Protein AF-A0A1T4PWC2-F1 (afdb_monomer_lite)

Secondary structure (DSSP, 8-state):
--------HHHHHHHHHHHHHHHHTSHHHHHHHHHT-GGGSPPHHHHHHT--B-PPPPHHHHHHHHHHHTSPPPHHHHHHHHH-S-EEEETTEEEPPTTT---HHHHSTTS--PPPPPS------PPP--------

Sequence (136 aa):
MAALSPLTVPRWRAFLRDYSSRYWTSTALRNLERTGVAHLVPSEAQRASGWLGGAPASEEEIAAVEERSGGRLSPSYRDFLWATNGFTGIGRVALLPVEQVGWFPDALPGVGAGAPPPGPRAAPALPADRTDDGGG

pLDDT: mean 79.19, std 20.06, range [32.72, 97.44]

Radius of gyration: 20.28 Å; chains: 1; bounding box: 34×48×72 Å

Organism: NCBI:txid1122192

InterPro domains:
  IPR018958 Knr4/Smi1-like domain [PF09346] (56-99)
  IPR037883 Knr4/Smi1-like domain superfamily [G3DSA:3.40.1580.10] (40-112)
  IPR037883 Knr4/Smi1-like domain superfamily [SSF160631] (50-91)

Foldseek 3Di:
DPDPDQCALVNLLVVQLVVLQDLVVDPLQVVCVVVDPPVQRADPVCVVVSGQFAAADDPVLQVVLCVQLQEHDDPSVNRNSRNGQKGHRPRPDTGHGSVLDHDPCVNDPPPDDDDRDNYDDPDPPDPPPPPPPDDD

Structure (mmCIF, N/CA/C/O backbone):
data_AF-A0A1T4PWC2-F1
#
_entry.id   AF-A0A1T4PWC2-F1
#
loop_
_atom_site.group_PDB
_atom_site.id
_atom_site.type_symbol
_atom_site.label_atom_id
_atom_site.label_alt_id
_atom_site.label_comp_id
_atom_site.label_asym_id
_atom_site.label_entity_id
_atom_site.label_seq_id
_atom_site.pdbx_PDB_ins_code
_atom_site.Cartn_x
_atom_site.Cartn_y
_atom_site.Cartn_z
_atom_site.occupancy
_atom_site.B_iso_or_equiv
_atom_site.auth_seq_id
_atom_site.auth_comp_id
_atom_site.auth_asym_id
_atom_site.auth_atom_id
_atom_site.pdbx_PDB_model_num
ATOM 1 N N . MET A 1 1 ? 14.671 14.972 18.558 1.00 37.59 1 MET A N 1
ATOM 2 C CA . MET A 1 1 ? 14.074 13.906 17.723 1.00 37.59 1 MET A CA 1
ATOM 3 C C . MET A 1 1 ? 12.778 14.438 17.141 1.00 37.59 1 MET A C 1
ATOM 5 O O . MET A 1 1 ? 11.878 14.716 17.919 1.00 37.59 1 MET A O 1
ATOM 9 N N . ALA A 1 2 ? 12.699 14.678 15.828 1.00 40.00 2 ALA A N 1
ATOM 10 C CA . ALA A 1 2 ? 11.458 15.155 15.217 1.00 40.00 2 ALA A CA 1
ATOM 11 C C . ALA A 1 2 ? 10.357 14.111 15.444 1.00 40.00 2 ALA A C 1
ATOM 13 O O . ALA A 1 2 ? 10.534 12.951 15.071 1.00 40.00 2 ALA A O 1
ATOM 14 N N . ALA A 1 3 ? 9.258 14.510 16.088 1.00 47.38 3 ALA A N 1
ATOM 15 C CA . ALA A 1 3 ? 8.069 13.678 16.167 1.00 47.38 3 ALA A CA 1
ATOM 16 C C . ALA A 1 3 ? 7.668 13.328 14.730 1.00 47.38 3 ALA A C 1
ATOM 18 O O . ALA A 1 3 ? 7.465 14.228 13.911 1.00 47.38 3 ALA A O 1
ATOM 19 N N . LEU A 1 4 ? 7.628 12.032 14.408 1.00 56.75 4 LEU A N 1
ATOM 20 C CA . LEU A 1 4 ? 7.116 11.563 13.127 1.00 56.75 4 LEU A CA 1
ATOM 21 C C . LEU A 1 4 ? 5.708 12.141 12.989 1.00 56.75 4 LEU A C 1
ATOM 23 O O . LEU A 1 4 ? 4.806 11.775 13.739 1.00 56.75 4 LEU A O 1
ATOM 27 N N . SER A 1 5 ? 5.546 13.117 12.094 1.00 59.22 5 SER A N 1
ATOM 28 C CA . SER A 1 5 ? 4.228 13.677 11.820 1.00 59.22 5 SER A CA 1
ATOM 29 C C . SER A 1 5 ? 3.314 12.532 11.381 1.00 59.22 5 SER A C 1
ATOM 31 O O . SER A 1 5 ? 3.773 11.687 10.604 1.00 59.22 5 SER A O 1
ATOM 33 N N . PRO A 1 6 ? 2.055 12.478 11.851 1.00 64.56 6 PRO A N 1
ATOM 34 C CA . PRO A 1 6 ? 1.133 11.438 11.422 1.00 64.56 6 PRO A CA 1
ATOM 35 C C . PRO A 1 6 ? 1.049 11.438 9.893 1.00 64.56 6 PRO A C 1
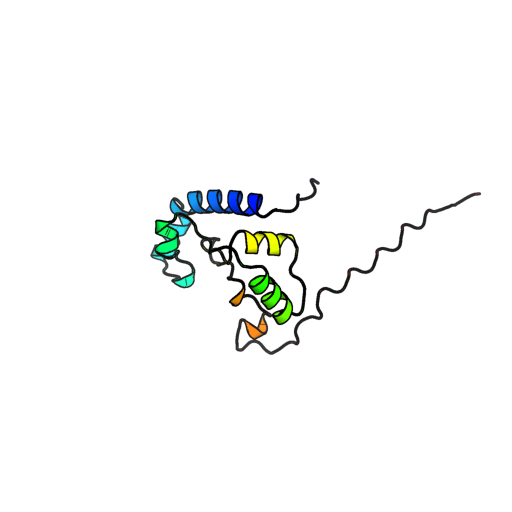ATOM 37 O O . PRO A 1 6 ? 0.899 12.486 9.251 1.00 64.56 6 PRO A O 1
ATOM 40 N N . LEU A 1 7 ? 1.238 10.259 9.304 1.00 77.88 7 LEU A N 1
ATOM 41 C CA . LEU A 1 7 ? 1.173 10.075 7.863 1.00 77.88 7 LEU A CA 1
ATOM 42 C C . LEU A 1 7 ? -0.294 10.074 7.448 1.00 77.88 7 LEU A C 1
ATOM 44 O O . LEU A 1 7 ? -0.972 9.068 7.575 1.00 77.88 7 LEU A O 1
ATOM 48 N N . THR A 1 8 ? -0.762 11.219 6.958 1.00 91.62 8 THR A N 1
ATOM 49 C CA . THR A 1 8 ? -2.125 11.393 6.448 1.00 91.62 8 THR A CA 1
ATOM 50 C C . THR A 1 8 ? -2.324 10.695 5.100 1.00 91.62 8 THR A C 1
ATOM 52 O O . THR A 1 8 ? -1.361 10.474 4.357 1.00 91.62 8 THR A O 1
ATOM 55 N N . VAL A 1 9 ? -3.580 10.440 4.712 1.00 95.62 9 VAL A N 1
ATOM 56 C CA . VAL A 1 9 ? -3.930 9.842 3.404 1.00 95.62 9 VAL A CA 1
ATOM 57 C C . VAL A 1 9 ? -3.220 10.520 2.212 1.00 95.62 9 VAL A C 1
ATOM 59 O O . VAL A 1 9 ? -2.609 9.812 1.406 1.00 95.62 9 VAL A O 1
ATOM 62 N N . PRO A 1 10 ? -3.195 11.866 2.069 1.00 94.94 10 PRO A N 1
ATOM 63 C CA . PRO A 1 10 ? -2.494 12.504 0.951 1.00 94.94 10 PRO A CA 1
ATOM 64 C C . PRO A 1 10 ? -0.979 12.268 0.967 1.00 94.94 10 PRO A C 1
ATOM 66 O O . PRO A 1 10 ? -0.372 12.120 -0.094 1.00 94.94 10 PRO A O 1
ATOM 69 N N . ARG A 1 11 ? -0.364 12.202 2.157 1.00 93.25 11 ARG A N 1
ATOM 70 C CA . ARG A 1 11 ? 1.070 11.915 2.300 1.00 93.25 11 ARG A CA 1
ATOM 71 C C . ARG A 1 11 ? 1.390 10.486 1.884 1.00 93.25 11 ARG A C 1
ATOM 73 O O . ARG A 1 11 ? 2.337 10.292 1.123 1.00 93.25 11 ARG A O 1
ATOM 80 N N . TRP A 1 12 ? 0.577 9.517 2.304 1.00 95.06 12 TRP A N 1
ATOM 81 C CA . TRP A 1 12 ? 0.698 8.136 1.841 1.00 95.06 12 TRP A CA 1
ATOM 82 C C . TRP A 1 12 ? 0.558 8.033 0.325 1.00 95.06 12 TRP A C 1
ATOM 84 O O . TRP A 1 12 ? 1.436 7.475 -0.331 1.00 95.06 12 TRP A O 1
ATOM 94 N N . ARG A 1 13 ? -0.485 8.634 -0.261 1.00 95.56 13 ARG A N 1
ATOM 95 C CA . ARG A 1 13 ? -0.691 8.608 -1.720 1.00 95.56 13 ARG A CA 1
ATOM 96 C C . ARG A 1 13 ? 0.483 9.213 -2.489 1.00 95.56 13 ARG A C 1
ATOM 98 O O . ARG A 1 13 ? 0.893 8.644 -3.498 1.00 95.56 13 ARG A O 1
ATOM 105 N N . ALA A 1 14 ? 1.033 10.335 -2.024 1.00 94.94 14 ALA A N 1
ATOM 106 C CA . ALA A 1 14 ? 2.191 10.965 -2.656 1.00 94.94 14 ALA A CA 1
ATOM 107 C C . ALA A 1 14 ? 3.437 10.069 -2.580 1.00 94.94 14 ALA A C 1
ATOM 109 O O . ALA A 1 14 ? 4.064 9.800 -3.605 1.00 94.94 14 ALA A O 1
ATOM 110 N N . PHE A 1 15 ? 3.749 9.556 -1.387 1.00 94.19 15 PHE A N 1
ATOM 111 C CA . PHE A 1 15 ? 4.888 8.666 -1.166 1.00 94.19 15 PHE A CA 1
ATOM 112 C C . PHE A 1 15 ? 4.807 7.401 -2.027 1.00 94.19 15 PHE A C 1
ATOM 114 O O . PHE A 1 15 ? 5.756 7.061 -2.729 1.00 94.19 15 PHE A O 1
ATOM 121 N N . LEU A 1 16 ? 3.663 6.717 -2.016 1.00 95.56 16 LEU A N 1
ATOM 122 C CA . LEU A 1 16 ? 3.477 5.461 -2.739 1.00 95.56 16 LEU A CA 1
ATOM 123 C C . LEU A 1 16 ? 3.500 5.653 -4.260 1.00 95.56 16 LEU A C 1
ATOM 125 O O . LEU A 1 16 ? 3.888 4.742 -4.993 1.00 95.56 16 LEU A O 1
ATOM 129 N N . ARG A 1 17 ? 3.103 6.832 -4.754 1.00 96.12 17 ARG A N 1
ATOM 130 C CA . ARG A 1 17 ? 3.135 7.145 -6.188 1.00 96.12 17 ARG A CA 1
ATOM 131 C C . ARG A 1 17 ? 4.567 7.363 -6.659 1.00 96.12 17 ARG A C 1
ATOM 133 O O . ARG A 1 17 ? 4.963 6.801 -7.678 1.00 96.12 17 ARG A O 1
ATOM 140 N N . ASP A 1 18 ? 5.348 8.110 -5.884 1.00 96.00 18 ASP A N 1
ATOM 141 C CA . ASP A 1 18 ? 6.786 8.255 -6.109 1.00 96.00 18 ASP A CA 1
ATOM 142 C C . ASP A 1 18 ? 7.509 6.899 -6.025 1.00 96.00 18 ASP A C 1
ATOM 144 O O . ASP A 1 18 ? 8.298 6.548 -6.904 1.00 96.00 18 ASP A O 1
ATOM 148 N N . TYR A 1 19 ? 7.179 6.089 -5.016 1.00 95.19 19 TYR A N 1
ATOM 149 C CA . TYR A 1 19 ? 7.717 4.739 -4.875 1.00 95.19 19 TYR A CA 1
ATOM 150 C C . TYR A 1 19 ? 7.392 3.860 -6.091 1.00 95.19 19 TYR A C 1
ATOM 152 O O . TYR A 1 19 ? 8.292 3.233 -6.647 1.00 95.19 19 TYR A O 1
ATOM 160 N N . SER A 1 20 ? 6.128 3.848 -6.537 1.00 96.12 20 SER A N 1
ATOM 161 C CA . SER A 1 20 ? 5.688 3.066 -7.702 1.00 96.12 20 SER A CA 1
ATOM 162 C C . SER A 1 20 ? 6.477 3.445 -8.956 1.00 96.12 20 SER A C 1
ATOM 164 O O . SER A 1 20 ? 7.010 2.568 -9.631 1.00 96.12 20 SER A O 1
ATOM 166 N N . SER A 1 21 ? 6.644 4.746 -9.216 1.00 95.56 21 SER A N 1
ATOM 167 C CA . SER A 1 21 ? 7.437 5.256 -10.345 1.00 95.56 21 SER A CA 1
ATOM 168 C C . SER A 1 21 ? 8.880 4.733 -10.331 1.00 95.56 21 SER A C 1
ATOM 170 O O . SER A 1 21 ? 9.381 4.212 -11.333 1.00 95.56 21 SER A O 1
ATOM 172 N N . ARG A 1 22 ? 9.543 4.790 -9.168 1.00 95.00 22 ARG A N 1
ATOM 173 C CA . ARG A 1 22 ? 10.918 4.291 -9.003 1.00 95.00 22 ARG A CA 1
ATOM 174 C C . ARG A 1 22 ? 11.011 2.773 -9.138 1.00 95.00 22 ARG A C 1
ATOM 176 O O . ARG A 1 22 ? 11.994 2.261 -9.670 1.00 95.00 22 ARG A O 1
ATOM 183 N N . TYR A 1 23 ? 9.999 2.043 -8.683 1.00 94.38 23 TYR A N 1
ATOM 184 C CA . TYR A 1 23 ? 9.999 0.587 -8.734 1.00 94.38 23 TYR A CA 1
ATOM 185 C C . TYR A 1 23 ? 9.954 0.043 -10.169 1.00 94.38 23 TYR A C 1
ATOM 187 O O . TYR A 1 23 ? 10.692 -0.896 -10.474 1.00 94.38 23 TYR A O 1
ATOM 195 N N . TRP A 1 24 ? 9.179 0.653 -11.073 1.00 93.81 24 TRP A N 1
ATOM 196 C CA . TRP A 1 24 ? 9.073 0.197 -12.470 1.00 93.81 24 TRP A CA 1
ATOM 197 C C . TRP A 1 24 ? 10.393 0.246 -13.244 1.00 93.81 24 TRP A C 1
ATOM 199 O O . TRP A 1 24 ? 10.605 -0.540 -14.165 1.00 93.81 24 TRP A O 1
ATOM 209 N N . THR A 1 25 ? 11.306 1.136 -12.853 1.00 92.69 25 THR A N 1
ATOM 210 C CA . THR A 1 25 ? 12.644 1.241 -13.456 1.00 92.69 25 THR A CA 1
ATOM 211 C C . THR A 1 25 ? 13.716 0.476 -12.675 1.00 92.69 25 THR A C 1
ATOM 213 O O . THR A 1 25 ? 14.870 0.407 -13.102 1.00 92.69 25 THR A O 1
ATOM 216 N N . SER A 1 26 ? 13.348 -0.141 -11.550 1.00 91.44 26 SER A N 1
ATOM 217 C CA . SER A 1 26 ? 14.291 -0.767 -10.631 1.00 91.44 26 SER A CA 1
ATOM 218 C C . SER A 1 26 ? 14.845 -2.101 -11.141 1.00 91.44 26 SER A C 1
ATOM 220 O O . SER A 1 26 ? 14.193 -2.874 -11.845 1.00 91.44 26 SER A O 1
ATOM 222 N N . THR A 1 27 ? 16.059 -2.430 -10.700 1.00 91.31 27 THR A N 1
ATOM 223 C CA . THR A 1 27 ? 16.639 -3.772 -10.868 1.00 91.31 27 THR A CA 1
ATOM 224 C C . THR A 1 27 ? 15.915 -4.827 -10.030 1.00 91.31 27 THR A C 1
ATOM 226 O O . THR A 1 27 ? 15.979 -6.010 -10.359 1.00 91.31 27 THR A O 1
ATOM 229 N N . ALA A 1 28 ? 15.211 -4.422 -8.968 1.00 86.88 28 ALA A N 1
ATOM 230 C CA . ALA A 1 28 ? 14.444 -5.321 -8.114 1.00 86.88 28 ALA A CA 1
ATOM 231 C C . ALA A 1 28 ? 13.305 -5.997 -8.889 1.00 86.88 28 ALA A C 1
ATOM 233 O O . ALA A 1 28 ? 13.204 -7.221 -8.844 1.00 86.88 28 ALA A O 1
ATOM 234 N N . LEU A 1 29 ? 12.524 -5.229 -9.659 1.00 90.62 29 LEU A N 1
ATOM 235 C CA . LEU A 1 29 ? 11.471 -5.777 -10.519 1.00 90.62 29 LEU A CA 1
ATOM 236 C C . LEU A 1 29 ? 12.048 -6.744 -11.564 1.00 90.62 29 LEU A C 1
ATOM 238 O O . LEU A 1 29 ? 11.604 -7.883 -11.655 1.00 90.62 29 LEU A O 1
ATOM 242 N N . ARG A 1 30 ? 13.111 -6.337 -12.271 1.00 89.25 30 ARG A N 1
ATOM 243 C CA . ARG A 1 30 ? 13.773 -7.183 -13.285 1.00 89.25 30 ARG A CA 1
ATOM 244 C C . ARG A 1 30 ? 14.261 -8.514 -12.709 1.00 89.25 30 ARG A C 1
ATOM 246 O O . ARG A 1 30 ? 14.170 -9.558 -13.347 1.00 89.25 30 ARG A O 1
ATOM 253 N N . ASN A 1 31 ? 14.808 -8.480 -11.494 1.00 88.56 31 ASN A N 1
ATOM 254 C CA . ASN A 1 31 ? 15.241 -9.687 -10.802 1.00 88.56 31 ASN A CA 1
ATOM 255 C C . ASN A 1 31 ? 14.059 -10.563 -10.391 1.00 88.56 31 ASN A C 1
ATOM 257 O O . ASN A 1 31 ? 14.152 -11.778 -10.531 1.00 88.56 31 ASN A O 1
ATOM 261 N N . LEU A 1 32 ? 12.972 -9.961 -9.909 1.00 87.38 32 LEU A N 1
ATOM 262 C CA . LEU A 1 32 ? 11.776 -10.676 -9.481 1.00 87.38 32 LEU A CA 1
ATOM 263 C C . LEU A 1 32 ? 11.086 -11.399 -10.644 1.00 87.38 32 LEU A C 1
ATOM 265 O O . LEU A 1 32 ? 10.724 -12.566 -10.510 1.00 87.38 32 LEU A O 1
ATOM 269 N N . GLU A 1 33 ? 10.967 -10.737 -11.794 1.00 86.62 33 GLU A N 1
ATOM 270 C CA . GLU A 1 33 ? 10.418 -11.325 -13.023 1.00 86.62 33 GLU A CA 1
ATOM 271 C C . GLU A 1 33 ? 11.242 -12.527 -13.495 1.00 86.62 33 GLU A C 1
ATOM 273 O O . GLU A 1 33 ? 10.692 -13.508 -13.987 1.00 86.62 33 GLU A O 1
ATOM 278 N N . ARG A 1 34 ? 12.562 -12.492 -13.277 1.00 86.06 34 ARG A N 1
ATOM 279 C CA . ARG A 1 34 ? 13.465 -13.601 -13.599 1.00 86.06 34 ARG A CA 1
ATOM 280 C C . ARG A 1 34 ? 13.391 -14.753 -12.592 1.00 86.06 34 ARG A C 1
ATOM 282 O O . ARG A 1 34 ? 13.582 -15.899 -12.988 1.00 86.06 34 ARG A O 1
ATOM 289 N N . THR A 1 35 ? 13.199 -14.476 -11.299 1.00 82.31 35 THR A N 1
ATOM 290 C CA . THR A 1 35 ? 13.187 -15.510 -10.245 1.00 82.31 35 THR A CA 1
ATOM 291 C C . THR A 1 35 ? 11.812 -16.133 -10.002 1.00 82.31 35 THR A C 1
ATOM 293 O O . THR A 1 35 ? 11.753 -17.214 -9.425 1.00 82.31 35 THR A O 1
ATOM 296 N N . GLY A 1 36 ? 10.724 -15.502 -10.455 1.00 67.19 36 GLY A N 1
ATOM 297 C CA . GLY A 1 36 ? 9.428 -16.164 -10.639 1.00 67.19 36 GLY A CA 1
ATOM 298 C C . GLY A 1 36 ? 8.556 -16.337 -9.390 1.00 67.19 36 GLY A C 1
ATOM 299 O O . GLY A 1 36 ? 7.803 -17.305 -9.308 1.00 67.19 36 GLY A O 1
ATOM 300 N N . VAL A 1 37 ? 8.597 -15.421 -8.415 1.00 77.94 37 VAL A N 1
ATOM 301 C CA . VAL A 1 37 ? 7.657 -15.472 -7.274 1.00 77.94 37 VAL A CA 1
ATOM 302 C C . VAL A 1 37 ? 6.336 -14.795 -7.657 1.00 77.94 37 VAL A C 1
ATOM 304 O O . VAL A 1 37 ? 6.159 -13.600 -7.434 1.00 77.94 37 VAL A O 1
ATOM 307 N N . ALA A 1 38 ? 5.419 -15.566 -8.252 1.00 75.50 38 ALA A N 1
ATOM 308 C CA . ALA A 1 38 ? 4.221 -15.063 -8.938 1.00 75.50 38 ALA A CA 1
ATOM 309 C C . ALA A 1 38 ? 3.392 -14.033 -8.145 1.00 75.50 38 ALA A C 1
ATOM 311 O O . ALA A 1 38 ? 3.007 -13.015 -8.705 1.00 75.50 38 ALA A O 1
ATOM 312 N N . HIS A 1 39 ? 3.165 -14.245 -6.844 1.00 77.19 39 HIS A N 1
ATOM 313 C CA . HIS A 1 39 ? 2.343 -13.345 -6.016 1.00 77.19 39 HIS A CA 1
ATOM 314 C C . HIS A 1 39 ? 3.015 -12.001 -5.677 1.00 77.19 39 HIS A C 1
ATOM 316 O O . HIS A 1 39 ? 2.364 -11.103 -5.152 1.00 77.19 39 HIS A O 1
ATOM 322 N N . LEU A 1 40 ? 4.316 -11.860 -5.943 1.00 85.31 40 LEU A N 1
ATOM 323 C CA . LEU A 1 40 ? 5.054 -10.611 -5.746 1.00 85.31 40 LEU A CA 1
ATOM 324 C C . LEU A 1 40 ? 5.199 -9.814 -7.047 1.00 85.31 40 LEU A C 1
ATOM 326 O O . LEU A 1 40 ? 5.523 -8.626 -6.994 1.00 85.31 40 LEU A O 1
ATOM 330 N N . VAL A 1 41 ? 5.005 -10.462 -8.201 1.00 88.38 41 VAL A N 1
ATOM 331 C CA . VAL A 1 41 ? 5.093 -9.814 -9.511 1.00 88.38 41 VAL A CA 1
ATOM 332 C C . VAL A 1 41 ? 3.863 -8.921 -9.688 1.00 88.38 41 VAL A C 1
ATOM 334 O O . VAL A 1 41 ? 2.742 -9.417 -9.564 1.00 88.38 41 VAL A O 1
ATOM 337 N N . PRO A 1 42 ? 4.033 -7.619 -9.988 1.00 91.44 42 PRO A N 1
ATOM 338 C CA . PRO A 1 42 ? 2.897 -6.749 -10.247 1.00 91.44 42 PRO A CA 1
ATOM 339 C C . PRO A 1 42 ? 2.041 -7.254 -11.411 1.00 91.44 42 PRO A C 1
ATOM 341 O O . PRO A 1 42 ? 2.557 -7.651 -12.459 1.00 91.44 42 PRO A O 1
ATOM 344 N N . SER A 1 43 ? 0.728 -7.183 -11.228 1.00 91.31 43 SER A N 1
ATOM 345 C CA . SER A 1 43 ? -0.274 -7.501 -12.241 1.00 91.31 43 SER A CA 1
ATOM 346 C C . SER A 1 43 ? -0.206 -6.563 -13.449 1.00 91.31 43 SER A C 1
ATOM 348 O O . SER A 1 43 ? 0.331 -5.453 -13.386 1.00 91.31 43 SER A O 1
ATOM 350 N N . GLU A 1 44 ? -0.836 -6.974 -14.549 1.00 92.00 44 GLU A N 1
ATOM 351 C CA . GLU A 1 44 ? -0.920 -6.140 -15.751 1.00 92.00 44 GLU A CA 1
ATOM 352 C C . GLU A 1 44 ? -1.697 -4.837 -15.505 1.00 92.00 44 GLU A C 1
ATOM 354 O O . GLU A 1 44 ? -1.320 -3.786 -16.012 1.00 92.00 44 GLU A O 1
ATOM 359 N N . ALA A 1 45 ? -2.723 -4.857 -14.648 1.00 92.50 45 ALA A N 1
ATOM 360 C CA . ALA A 1 45 ? -3.460 -3.649 -14.272 1.00 92.50 45 ALA A CA 1
ATOM 361 C C . ALA A 1 45 ? -2.574 -2.631 -13.524 1.00 92.50 45 ALA A C 1
ATOM 363 O O . ALA A 1 45 ? -2.648 -1.422 -13.767 1.00 92.50 45 ALA A O 1
ATOM 364 N N . GLN A 1 46 ? -1.694 -3.111 -12.640 1.00 94.56 46 GLN A N 1
ATOM 365 C CA . GLN A 1 46 ? -0.719 -2.261 -11.950 1.00 94.56 46 GLN A CA 1
ATOM 366 C C . GLN A 1 46 ? 0.316 -1.705 -12.934 1.00 94.56 46 GLN A C 1
ATOM 368 O O . GLN A 1 46 ? 0.650 -0.521 -12.878 1.00 94.56 46 GLN A O 1
ATOM 373 N N . ARG A 1 47 ? 0.772 -2.525 -13.888 1.00 93.31 47 ARG A N 1
ATOM 374 C CA . ARG A 1 47 ? 1.689 -2.097 -14.952 1.00 93.31 47 ARG A CA 1
ATOM 375 C C . ARG A 1 47 ? 1.069 -1.023 -15.848 1.00 93.31 47 ARG A C 1
ATOM 377 O O . ARG A 1 47 ? 1.698 0.007 -16.072 1.00 93.31 47 ARG A O 1
ATOM 384 N N . ALA A 1 48 ? -0.169 -1.220 -16.294 1.00 94.62 48 ALA A N 1
ATOM 385 C CA . ALA A 1 48 ? -0.882 -0.274 -17.149 1.00 94.62 48 ALA A CA 1
ATOM 386 C C . ALA A 1 48 ? -1.164 1.067 -16.449 1.00 94.62 48 ALA A C 1
ATOM 388 O O . ALA A 1 48 ? -1.084 2.123 -17.073 1.00 94.62 48 ALA A O 1
ATOM 389 N N . SER A 1 49 ? -1.475 1.041 -15.150 1.00 94.81 49 SER A N 1
ATOM 390 C CA . SER A 1 49 ? -1.739 2.256 -14.363 1.00 94.81 49 SER A CA 1
ATOM 391 C C . SER A 1 49 ? -0.476 2.946 -13.837 1.00 94.81 49 SER A C 1
ATOM 393 O O . SER A 1 49 ? -0.542 4.092 -13.388 1.00 94.81 49 SER A O 1
ATOM 395 N N . GLY A 1 50 ? 0.667 2.254 -13.835 1.00 95.06 50 GLY A N 1
ATOM 396 C CA . GLY A 1 50 ? 1.888 2.705 -13.169 1.00 95.06 50 GLY A CA 1
ATOM 397 C C . GLY A 1 50 ? 1.781 2.736 -11.637 1.00 95.06 50 GLY A C 1
ATOM 398 O O . GLY A 1 50 ? 2.687 3.245 -10.972 1.00 95.06 50 GLY A O 1
ATOM 399 N N . TRP A 1 51 ? 0.709 2.193 -11.057 1.00 96.44 51 TRP A N 1
ATOM 400 C CA . TRP A 1 51 ? 0.424 2.188 -9.624 1.00 96.44 51 TRP A CA 1
ATOM 401 C C . TRP A 1 51 ? 0.551 0.772 -9.058 1.00 96.44 51 TRP A C 1
ATOM 403 O O . TRP A 1 51 ? -0.068 -0.154 -9.567 1.00 96.44 51 TRP A O 1
ATOM 413 N N . LEU A 1 52 ? 1.342 0.594 -7.995 1.00 96.19 52 LEU A N 1
ATOM 414 C CA . LEU A 1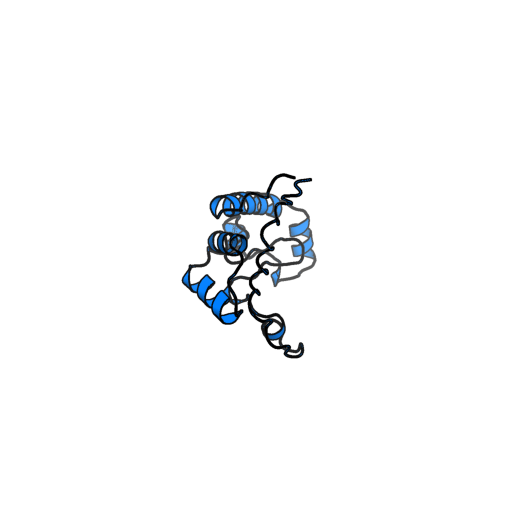 52 ? 1.551 -0.718 -7.358 1.00 96.19 52 LEU A CA 1
ATOM 415 C C . LEU A 1 52 ? 0.526 -1.060 -6.271 1.00 96.19 52 LEU A C 1
ATOM 417 O O . LEU A 1 52 ? 0.543 -2.169 -5.738 1.00 96.19 52 LEU A O 1
ATOM 421 N N . GLY A 1 53 ? -0.330 -0.117 -5.896 1.00 95.75 53 GLY A N 1
ATOM 422 C CA . GLY A 1 53 ? -1.340 -0.327 -4.867 1.00 95.75 53 GLY A CA 1
ATOM 423 C C . GLY A 1 53 ? -2.668 -0.837 -5.417 1.00 95.75 53 GLY A C 1
ATOM 424 O O . GLY A 1 53 ? -2.906 -0.830 -6.625 1.00 95.75 53 GLY A O 1
ATOM 425 N N . GLY A 1 54 ? -3.557 -1.229 -4.510 1.00 95.12 54 GLY A N 1
ATOM 426 C CA . GLY A 1 54 ? -4.970 -1.434 -4.814 1.00 95.12 54 GLY A CA 1
ATOM 427 C C . GLY A 1 54 ? -5.766 -0.126 -4.847 1.00 95.12 54 GLY A C 1
ATOM 428 O O . GLY A 1 54 ? -5.227 0.977 -4.682 1.00 95.12 54 GLY A O 1
ATOM 429 N N . ALA A 1 55 ? -7.078 -0.257 -5.045 1.00 95.38 55 ALA A N 1
ATOM 430 C CA . ALA A 1 55 ? -8.020 0.817 -4.742 1.00 95.38 55 ALA A CA 1
ATOM 431 C C . ALA A 1 55 ? -8.008 1.107 -3.227 1.00 95.38 55 ALA A C 1
ATOM 433 O O . ALA A 1 55 ? -7.692 0.206 -2.460 1.00 95.38 55 ALA A O 1
ATOM 434 N N . PRO A 1 56 ? -8.305 2.333 -2.771 1.00 97.31 56 PRO A N 1
ATOM 435 C CA . PRO A 1 56 ? -8.539 2.613 -1.354 1.00 97.31 56 PRO A CA 1
ATOM 436 C C . PRO A 1 56 ? -9.551 1.658 -0.721 1.00 97.31 56 PRO A C 1
ATOM 438 O O . PRO A 1 56 ? -10.558 1.352 -1.357 1.00 97.31 56 PRO A O 1
ATOM 441 N N . ALA A 1 57 ? -9.311 1.252 0.525 1.00 97.44 57 ALA A N 1
ATOM 442 C CA . ALA A 1 57 ? -10.314 0.546 1.313 1.00 97.44 57 ALA A CA 1
ATOM 443 C C . ALA A 1 57 ? -11.426 1.511 1.753 1.00 97.44 57 ALA A C 1
ATOM 445 O O . ALA A 1 57 ? -11.164 2.692 2.016 1.00 97.44 57 ALA A O 1
ATOM 446 N N . SER A 1 58 ? -12.655 1.016 1.855 1.00 97.06 58 SER A N 1
ATOM 447 C CA . SER A 1 58 ? -13.775 1.761 2.428 1.00 97.06 58 SER A CA 1
ATOM 448 C C . SER A 1 58 ? -13.729 1.756 3.961 1.00 97.06 58 SER A C 1
ATOM 450 O O . SER A 1 58 ? -13.003 0.978 4.586 1.00 97.06 58 SER A O 1
ATOM 452 N N . GLU A 1 59 ? -14.509 2.635 4.595 1.00 96.31 59 GLU A N 1
ATOM 453 C CA . GLU A 1 59 ? -14.634 2.635 6.058 1.00 96.31 59 GLU A CA 1
ATOM 454 C C . GLU A 1 59 ? -15.240 1.321 6.567 1.00 96.31 59 GLU A C 1
ATOM 456 O O . GLU A 1 59 ? -14.819 0.801 7.598 1.00 96.31 59 GLU A O 1
ATOM 461 N N . GLU A 1 60 ? -16.181 0.748 5.819 1.00 96.62 60 GLU A N 1
ATOM 462 C CA . GLU A 1 60 ? -16.834 -0.519 6.141 1.00 96.62 60 GLU A CA 1
ATOM 463 C C . GLU A 1 60 ? -15.846 -1.691 6.081 1.00 96.62 60 GLU A C 1
ATOM 465 O O . GLU A 1 60 ? -15.836 -2.538 6.974 1.00 96.62 60 GLU A O 1
ATOM 470 N N . GLU A 1 61 ? -14.975 -1.725 5.070 1.00 96.44 61 GLU A N 1
ATOM 471 C CA . GLU A 1 61 ? -13.938 -2.755 4.941 1.00 96.44 61 GLU A CA 1
ATOM 472 C C . GLU A 1 61 ? -12.912 -2.675 6.084 1.00 96.44 61 GLU A C 1
ATOM 474 O O . GLU A 1 61 ? -12.508 -3.703 6.642 1.00 96.44 61 GLU A O 1
ATOM 479 N N . ILE A 1 62 ? -12.531 -1.455 6.480 1.00 95.81 62 ILE A N 1
ATOM 480 C CA . ILE A 1 62 ? -11.636 -1.206 7.618 1.00 95.81 62 ILE A CA 1
ATOM 481 C C . ILE A 1 62 ? -12.306 -1.596 8.942 1.00 95.81 62 ILE A C 1
ATOM 483 O O . ILE A 1 62 ? -11.692 -2.263 9.776 1.00 95.81 62 ILE A O 1
ATOM 487 N N . ALA A 1 63 ? -13.570 -1.232 9.147 1.00 94.44 63 ALA A N 1
ATOM 488 C CA . ALA A 1 63 ? -14.312 -1.616 10.344 1.00 94.44 63 ALA A CA 1
ATOM 489 C C . ALA A 1 63 ? -14.445 -3.144 10.456 1.00 94.44 63 ALA A C 1
ATOM 491 O O . ALA A 1 63 ? -14.247 -3.705 11.535 1.00 94.44 63 ALA A O 1
ATOM 492 N N . ALA A 1 64 ? -14.691 -3.827 9.336 1.00 92.88 64 ALA A N 1
ATOM 493 C CA . ALA A 1 64 ? -14.805 -5.278 9.309 1.00 92.88 64 ALA A CA 1
ATOM 494 C C . ALA A 1 64 ? -13.499 -5.973 9.727 1.00 92.88 64 ALA A C 1
ATOM 496 O O . ALA A 1 64 ? -13.545 -7.002 10.400 1.00 92.88 64 ALA A O 1
ATOM 497 N N . VAL A 1 65 ? -12.321 -5.451 9.358 1.00 91.38 65 VAL A N 1
ATOM 498 C CA . VAL A 1 65 ? -11.053 -6.051 9.814 1.00 91.38 65 VAL A CA 1
ATOM 499 C C . VAL A 1 65 ? -10.762 -5.773 11.284 1.00 91.38 65 VAL A C 1
ATOM 501 O O . VAL A 1 65 ? -10.216 -6.646 11.960 1.00 91.38 65 VAL A O 1
ATOM 504 N N . GLU A 1 66 ? -11.143 -4.603 11.799 1.00 92.75 66 GLU A N 1
ATOM 505 C CA . GLU A 1 66 ? -11.016 -4.281 13.225 1.00 92.75 66 GLU A CA 1
ATOM 506 C C . GLU A 1 66 ? -11.850 -5.236 14.083 1.00 92.75 66 GLU A C 1
ATOM 508 O O . GLU A 1 66 ? -11.375 -5.729 15.108 1.00 92.75 66 GLU A O 1
ATOM 513 N N . GLU A 1 67 ? -13.066 -5.543 13.629 1.00 91.00 67 GLU A N 1
ATOM 514 C CA . GLU A 1 67 ? -13.948 -6.514 14.273 1.00 91.00 67 GLU A CA 1
ATOM 515 C C . GLU A 1 67 ? -13.336 -7.920 14.261 1.00 91.00 67 GLU A C 1
ATOM 517 O O . GLU A 1 67 ? -13.177 -8.529 15.320 1.00 91.00 67 GLU A O 1
ATOM 522 N N . ARG A 1 68 ? -12.901 -8.410 13.090 1.00 86.69 68 ARG A N 1
ATOM 523 C CA . ARG A 1 68 ? -12.288 -9.747 12.956 1.00 86.69 68 ARG A CA 1
ATOM 524 C C . ARG A 1 68 ? -10.984 -9.895 13.738 1.00 86.69 68 ARG A C 1
ATOM 526 O O . ARG A 1 68 ? -10.691 -10.974 14.238 1.00 86.69 68 ARG A O 1
ATOM 533 N N . SER A 1 69 ? -10.195 -8.827 13.832 1.00 84.50 69 SER A N 1
ATOM 534 C CA . SER A 1 69 ? -8.891 -8.840 14.511 1.00 84.50 69 SER A CA 1
ATOM 535 C C . SER A 1 69 ? -8.999 -8.590 16.020 1.00 84.50 69 SER A C 1
ATOM 537 O O . SER A 1 69 ? -7.992 -8.663 16.721 1.00 84.50 69 SER A O 1
ATOM 539 N N . GLY A 1 70 ? -10.196 -8.276 16.531 1.00 83.56 70 GLY A N 1
ATOM 540 C CA . GLY A 1 70 ? -10.440 -8.034 17.954 1.00 83.56 70 GLY A CA 1
ATOM 541 C C . GLY A 1 70 ? -9.858 -6.717 18.483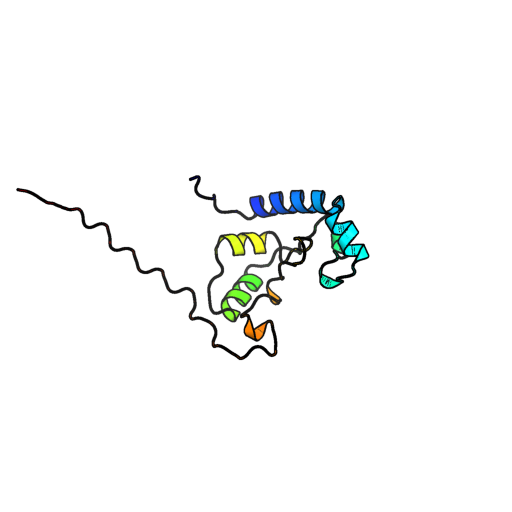 1.00 83.56 70 GLY A C 1
ATOM 542 O O . GLY A 1 70 ? -9.611 -6.590 19.686 1.00 83.56 70 GLY A O 1
ATOM 543 N N . GLY A 1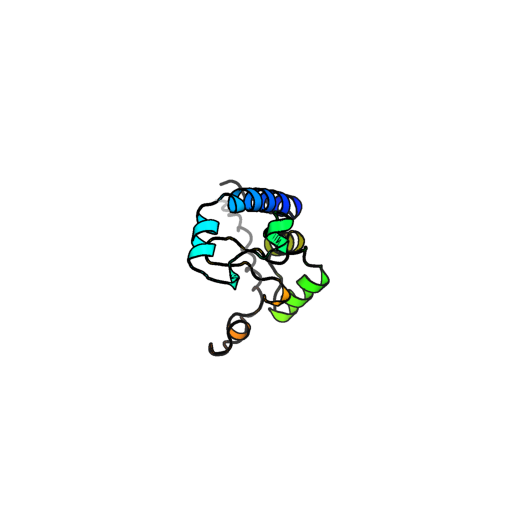 71 ? -9.611 -5.728 17.617 1.00 86.06 71 GLY A N 1
ATOM 544 C CA . GLY A 1 71 ? -8.986 -4.469 18.015 1.00 86.06 71 GLY A CA 1
ATOM 545 C C . GLY A 1 71 ? -8.992 -3.387 16.938 1.00 86.06 71 GLY A C 1
ATOM 546 O O . GLY A 1 71 ? -9.063 -3.661 15.745 1.00 86.06 71 GLY A O 1
ATOM 547 N N . ARG A 1 72 ? -8.880 -2.128 17.378 1.00 89.56 72 ARG A N 1
ATOM 548 C CA . ARG A 1 72 ? -8.733 -0.974 16.481 1.00 89.56 72 ARG A CA 1
ATOM 549 C C . ARG A 1 72 ? -7.376 -0.996 15.788 1.00 89.56 72 ARG A C 1
ATOM 551 O O . ARG A 1 72 ? -6.350 -1.209 16.441 1.00 89.56 72 ARG A O 1
ATOM 558 N N . LEU A 1 73 ? -7.360 -0.688 14.495 1.00 89.38 73 LEU A N 1
ATOM 559 C CA . LEU A 1 73 ? -6.117 -0.454 13.773 1.00 89.38 73 LEU A CA 1
ATOM 560 C C . LEU A 1 73 ? -5.480 0.856 14.246 1.00 89.38 73 LEU A C 1
ATOM 562 O O . LEU A 1 73 ? -6.161 1.790 14.675 1.00 89.38 73 LEU A O 1
ATOM 566 N N . SER A 1 74 ? -4.152 0.952 14.145 1.00 90.38 74 SER A N 1
ATOM 567 C CA . SER A 1 74 ? -3.480 2.223 14.432 1.00 90.38 74 SER A CA 1
ATOM 568 C C . SER A 1 74 ? -3.924 3.308 13.431 1.00 90.38 74 SER A C 1
ATOM 570 O O . SER A 1 74 ? -4.132 2.988 12.256 1.00 90.38 74 SER A O 1
ATOM 572 N N . PRO A 1 75 ? -4.021 4.594 13.833 1.00 91.12 75 PRO A N 1
ATOM 573 C CA . PRO A 1 75 ? -4.471 5.667 12.939 1.00 91.12 75 PRO A CA 1
ATOM 574 C C . PRO A 1 75 ? -3.671 5.760 11.630 1.00 91.12 75 PRO A C 1
ATOM 576 O O . PRO A 1 75 ? -4.250 5.854 10.555 1.00 91.12 75 PRO A O 1
ATOM 579 N N . SER A 1 76 ? -2.342 5.625 11.707 1.00 89.25 76 SER A N 1
ATOM 580 C CA . SER A 1 76 ? -1.458 5.639 10.531 1.00 89.25 76 SER A CA 1
ATOM 581 C C . SER A 1 76 ? -1.740 4.484 9.561 1.00 89.25 76 SER A C 1
ATOM 583 O O . SER A 1 76 ? -1.602 4.640 8.348 1.00 89.25 76 SER A O 1
ATOM 585 N N . TYR A 1 77 ? -2.151 3.320 10.079 1.00 91.44 77 TYR A N 1
ATOM 586 C CA . TYR A 1 77 ? -2.496 2.176 9.239 1.00 91.44 77 TYR A CA 1
ATOM 587 C C . TYR A 1 77 ? -3.880 2.328 8.596 1.00 91.44 77 TYR A C 1
ATOM 589 O O . TYR A 1 77 ? -4.045 1.956 7.437 1.00 91.44 77 TYR A O 1
ATOM 597 N N . ARG A 1 78 ? -4.844 2.964 9.276 1.00 94.94 78 ARG A N 1
ATOM 598 C CA . ARG A 1 78 ? -6.114 3.372 8.645 1.00 94.94 78 ARG A CA 1
ATOM 599 C C . ARG A 1 78 ? -5.871 4.359 7.503 1.00 94.94 78 ARG A C 1
ATOM 601 O O . ARG A 1 78 ? -6.362 4.140 6.400 1.00 94.94 78 ARG A O 1
ATOM 608 N N . ASP A 1 79 ? -5.030 5.370 7.729 1.00 95.44 79 ASP A N 1
ATOM 609 C CA . ASP A 1 79 ? -4.627 6.327 6.690 1.00 95.44 79 ASP A CA 1
ATOM 610 C C . ASP A 1 79 ? -3.933 5.648 5.499 1.00 95.44 79 ASP A C 1
ATOM 612 O O . ASP A 1 79 ? -4.125 6.053 4.350 1.00 95.44 79 ASP A O 1
ATOM 616 N N . PHE A 1 80 ? -3.145 4.600 5.751 1.00 95.38 80 PHE A N 1
ATOM 617 C CA . PHE A 1 80 ? -2.564 3.778 4.693 1.00 95.38 80 PHE A CA 1
ATOM 618 C C . PHE A 1 80 ? -3.644 3.027 3.900 1.00 95.38 80 PHE A C 1
ATOM 620 O O . PHE A 1 80 ? -3.626 3.091 2.673 1.00 95.38 80 PHE A O 1
ATOM 627 N N . LEU A 1 81 ? -4.601 2.373 4.565 1.00 96.31 81 LEU A N 1
ATOM 628 C CA . LEU A 1 81 ? -5.666 1.605 3.903 1.00 96.31 81 LEU A CA 1
ATOM 629 C C . LEU A 1 81 ? -6.610 2.497 3.081 1.00 96.31 81 LEU A C 1
ATOM 631 O O . LEU A 1 81 ? -6.968 2.151 1.955 1.00 96.31 81 LEU A O 1
ATOM 635 N N . TRP A 1 82 ? -6.921 3.700 3.568 1.00 97.19 82 TRP A N 1
ATOM 636 C CA . TRP A 1 82 ? -7.625 4.725 2.786 1.00 97.19 82 TRP A CA 1
ATOM 637 C C . TRP A 1 82 ? -6.786 5.302 1.634 1.00 97.19 82 TRP A C 1
ATOM 639 O O . TRP A 1 82 ? -7.323 5.901 0.702 1.00 97.19 82 TRP A O 1
ATOM 649 N N . ALA A 1 83 ? -5.461 5.165 1.665 1.00 97.06 83 ALA A N 1
ATOM 650 C CA . ALA A 1 83 ? -4.615 5.526 0.533 1.00 97.06 83 ALA A CA 1
ATOM 651 C C . ALA A 1 83 ? -4.528 4.394 -0.501 1.00 97.06 83 ALA A C 1
ATOM 653 O O . ALA A 1 83 ? -4.527 4.687 -1.704 1.00 97.06 83 ALA A O 1
ATOM 654 N N . THR A 1 84 ? -4.439 3.142 -0.037 1.00 97.19 84 THR A N 1
ATOM 655 C CA . THR A 1 84 ? -4.284 1.921 -0.834 1.00 97.19 84 THR A CA 1
ATOM 656 C C . THR A 1 84 ? -4.729 0.674 -0.059 1.00 97.19 84 THR A C 1
ATOM 658 O O . THR A 1 84 ? -4.272 0.439 1.058 1.00 97.19 84 THR A O 1
ATOM 661 N N . ASN A 1 85 ? -5.554 -0.181 -0.665 1.00 96.31 85 ASN A N 1
ATOM 662 C CA . ASN A 1 85 ? -5.869 -1.501 -0.126 1.00 96.31 85 ASN A CA 1
ATOM 663 C C . ASN A 1 85 ? -4.862 -2.539 -0.650 1.00 96.31 85 ASN A C 1
ATOM 665 O O . ASN A 1 85 ? -5.005 -3.075 -1.749 1.00 96.31 85 ASN A O 1
ATOM 669 N N . GLY A 1 86 ? -3.796 -2.765 0.116 1.00 94.19 86 GLY A N 1
ATOM 670 C CA . GLY A 1 86 ? -2.665 -3.598 -0.291 1.00 94.19 86 GLY A CA 1
ATOM 671 C C . GLY A 1 86 ? -1.654 -2.871 -1.185 1.00 94.19 86 GLY A C 1
ATOM 672 O O . GLY A 1 86 ? -1.926 -1.803 -1.748 1.00 94.19 86 GLY A O 1
ATOM 673 N N . PHE A 1 87 ? -0.440 -3.421 -1.265 1.00 94.94 87 PHE A N 1
ATOM 674 C CA . PHE A 1 87 ? 0.664 -2.841 -2.037 1.00 94.94 87 PHE A CA 1
ATOM 675 C C . PHE A 1 87 ? 1.765 -3.872 -2.324 1.00 94.94 87 PHE A C 1
ATOM 677 O O . PHE A 1 87 ? 2.284 -4.507 -1.404 1.00 94.94 87 PHE A O 1
ATOM 684 N N . THR A 1 88 ? 2.164 -4.021 -3.587 1.00 92.56 88 THR A N 1
ATOM 685 C CA . THR A 1 88 ? 3.248 -4.935 -3.998 1.00 92.56 88 THR A CA 1
ATOM 686 C C . THR A 1 88 ? 4.562 -4.194 -4.258 1.00 92.56 88 THR A C 1
ATOM 688 O O . THR A 1 88 ? 4.619 -2.968 -4.250 1.00 92.56 88 THR A O 1
ATOM 691 N N . GLY A 1 89 ? 5.644 -4.933 -4.513 1.00 87.38 89 GLY A N 1
ATOM 692 C CA . GLY A 1 89 ? 6.933 -4.348 -4.897 1.00 87.38 89 GLY A CA 1
ATOM 693 C C . GLY A 1 89 ? 7.804 -3.875 -3.730 1.00 87.38 89 GLY A C 1
ATOM 694 O O . GLY A 1 89 ? 8.852 -3.276 -3.956 1.00 87.38 89 GLY A O 1
ATOM 695 N N . ILE A 1 90 ? 7.429 -4.190 -2.487 1.00 86.31 90 ILE A N 1
ATOM 696 C CA . ILE A 1 90 ? 8.242 -3.904 -1.299 1.00 86.31 90 ILE A CA 1
ATOM 697 C C . ILE A 1 90 ? 9.173 -5.094 -1.040 1.00 86.31 90 ILE A C 1
ATOM 699 O O . ILE A 1 90 ? 8.908 -5.987 -0.238 1.00 86.31 90 ILE A O 1
ATOM 703 N N . GLY A 1 91 ? 10.295 -5.126 -1.759 1.00 82.06 91 GLY A N 1
ATOM 704 C CA . GLY A 1 91 ? 11.284 -6.197 -1.628 1.00 82.06 91 GLY A CA 1
ATOM 705 C C . GLY A 1 91 ? 10.695 -7.574 -1.956 1.00 82.06 91 GLY A C 1
ATOM 706 O O . GLY A 1 91 ? 10.314 -7.824 -3.096 1.00 82.06 91 GLY A O 1
ATOM 707 N N . ARG A 1 92 ? 10.667 -8.477 -0.966 1.00 82.81 92 ARG A N 1
ATOM 708 C CA . ARG A 1 92 ? 10.137 -9.850 -1.098 1.00 82.81 92 ARG A CA 1
ATOM 709 C C . ARG A 1 92 ? 8.807 -10.070 -0.370 1.00 82.81 92 ARG A C 1
ATOM 711 O O . ARG A 1 92 ? 8.435 -11.211 -0.121 1.00 82.81 92 ARG A O 1
ATOM 718 N N . VAL A 1 93 ? 8.126 -8.994 0.008 1.00 84.06 93 VAL A N 1
ATOM 719 C CA . VAL A 1 93 ? 6.833 -9.052 0.693 1.00 84.06 93 VAL A CA 1
ATOM 720 C C . VAL A 1 93 ? 5.803 -8.226 -0.067 1.00 84.06 93 VAL A C 1
ATOM 722 O O . VAL A 1 93 ? 6.142 -7.279 -0.781 1.00 84.06 93 VAL A O 1
ATOM 725 N N . ALA A 1 94 ? 4.537 -8.588 0.101 1.00 88.88 94 ALA A N 1
ATOM 726 C CA . ALA A 1 94 ? 3.403 -7.767 -0.292 1.00 88.88 94 ALA A CA 1
ATOM 727 C C . ALA A 1 94 ? 2.676 -7.299 0.971 1.00 88.88 94 ALA A C 1
ATOM 729 O O . ALA A 1 94 ? 2.563 -8.049 1.943 1.00 88.88 94 ALA A O 1
ATOM 730 N N . LEU A 1 95 ? 2.190 -6.061 0.959 1.00 91.94 95 LEU A N 1
ATOM 731 C CA . LEU A 1 95 ? 1.233 -5.597 1.952 1.00 91.94 95 LEU A CA 1
ATOM 732 C C . LEU A 1 95 ? -0.138 -6.122 1.551 1.00 91.94 95 LEU A C 1
ATOM 734 O O . LEU A 1 95 ? -0.601 -5.862 0.438 1.00 91.94 95 LEU A O 1
ATOM 738 N N . LEU A 1 96 ? -0.740 -6.885 2.457 1.00 90.94 96 LEU A N 1
ATOM 739 C CA . LEU A 1 96 ? -2.011 -7.548 2.222 1.00 90.94 96 LEU A CA 1
ATOM 740 C C . LEU A 1 96 ? -3.145 -6.528 2.104 1.00 90.94 96 LEU A C 1
ATOM 742 O O . LEU A 1 96 ? -3.123 -5.504 2.799 1.00 90.94 96 LEU A O 1
ATOM 746 N N . PRO A 1 97 ? -4.138 -6.809 1.252 1.00 92.62 97 PRO A N 1
ATOM 747 C CA . PRO A 1 97 ? -5.383 -6.076 1.281 1.00 92.62 97 PRO A CA 1
ATOM 748 C C . PRO A 1 97 ? -6.190 -6.462 2.536 1.00 92.62 97 PRO A C 1
ATOM 750 O O . PRO A 1 97 ? -5.989 -7.520 3.135 1.00 92.62 97 PRO A O 1
ATOM 753 N N . VAL A 1 98 ? -7.076 -5.574 2.964 1.00 93.88 98 VAL A N 1
ATOM 754 C CA . VAL A 1 98 ? -7.777 -5.554 4.251 1.00 93.88 98 VAL A CA 1
ATOM 755 C C . VAL A 1 98 ? -8.626 -6.802 4.495 1.00 93.88 98 VAL A C 1
ATOM 757 O O . VAL A 1 98 ? -8.770 -7.244 5.634 1.00 93.88 98 VAL A O 1
ATOM 760 N N . GLU A 1 99 ? -9.137 -7.427 3.439 1.00 90.44 99 GLU A N 1
ATOM 761 C CA . GLU A 1 99 ? -9.869 -8.691 3.489 1.00 90.44 99 GLU A CA 1
ATOM 762 C C . GLU A 1 99 ? -8.978 -9.897 3.826 1.00 90.44 99 GLU A C 1
ATOM 764 O O . GLU A 1 99 ? -9.471 -10.890 4.355 1.00 90.44 99 GLU A O 1
ATOM 769 N N . GLN A 1 100 ? -7.668 -9.799 3.580 1.00 89.12 100 GLN A N 1
ATOM 770 C CA . GLN A 1 100 ? -6.672 -10.826 3.912 1.00 89.12 100 GLN A CA 1
ATOM 771 C C . GLN A 1 100 ? -5.937 -10.539 5.229 1.00 89.12 100 GLN A C 1
ATOM 773 O O . GLN A 1 100 ? -5.177 -11.377 5.713 1.00 89.12 100 GLN A O 1
ATOM 778 N N . VAL A 1 101 ? -6.133 -9.358 5.814 1.00 88.50 101 VAL A N 1
ATOM 779 C CA . VAL A 1 101 ? -5.554 -9.001 7.111 1.00 88.50 101 VAL A CA 1
ATOM 780 C C . VAL A 1 101 ? -6.358 -9.679 8.224 1.00 88.50 101 VAL A C 1
ATOM 782 O O . VAL A 1 101 ? -7.588 -9.599 8.264 1.00 88.50 101 VAL A O 1
ATOM 785 N N . GLY A 1 102 ? -5.653 -10.339 9.142 1.00 81.00 102 GLY A N 1
ATOM 786 C CA . GLY A 1 102 ? -6.256 -11.052 10.263 1.00 81.00 102 GLY A CA 1
ATOM 787 C C . GLY A 1 102 ? -5.226 -11.559 11.269 1.00 81.00 102 GLY A C 1
ATOM 788 O O . GLY A 1 102 ? -4.028 -11.281 11.160 1.00 81.00 102 GLY A O 1
ATOM 789 N N . TRP A 1 103 ? -5.710 -12.299 12.267 1.00 74.94 103 TRP A N 1
ATOM 790 C CA . TRP A 1 103 ? -4.868 -12.905 13.293 1.00 74.94 103 TRP A CA 1
ATOM 791 C C . TRP A 1 103 ? -3.959 -13.984 12.684 1.00 74.94 103 TRP A C 1
ATOM 793 O O . TRP A 1 103 ? -4.377 -14.755 11.824 1.00 74.94 103 TRP A O 1
ATOM 803 N N . PHE A 1 104 ? -2.693 -14.033 13.111 1.00 68.81 104 PHE A N 1
ATOM 804 C CA . PHE A 1 104 ? -1.654 -14.853 12.470 1.00 68.81 104 PHE A CA 1
ATOM 805 C C . PHE A 1 104 ? -1.998 -16.359 12.337 1.00 68.81 104 PHE A C 1
ATOM 807 O O . PHE A 1 104 ? -1.749 -16.913 11.267 1.00 68.81 104 PHE A O 1
ATOM 814 N N . PRO A 1 105 ? -2.598 -17.030 13.342 1.00 65.88 105 PRO A N 1
ATOM 815 C CA . PRO A 1 105 ? -3.089 -18.407 13.223 1.00 65.88 105 PRO A CA 1
ATOM 816 C C . PRO A 1 105 ? -4.221 -18.588 12.203 1.00 65.88 105 PRO A C 1
ATOM 818 O O . PRO A 1 105 ? -4.277 -19.623 11.546 1.00 65.88 105 PRO A O 1
ATOM 821 N N . ASP A 1 106 ? -5.091 -17.590 12.035 1.00 67.12 106 ASP A N 1
ATOM 822 C CA . ASP A 1 106 ? -6.191 -17.645 11.062 1.00 67.12 106 ASP A CA 1
ATOM 823 C C . ASP A 1 106 ? -5.682 -17.373 9.637 1.00 67.12 106 ASP A C 1
ATOM 825 O O . ASP A 1 106 ? -6.184 -17.936 8.666 1.00 67.12 106 ASP A O 1
ATOM 829 N N . ALA A 1 107 ? -4.638 -16.548 9.511 1.00 65.31 107 ALA A N 1
ATOM 830 C CA . ALA A 1 107 ? -3.985 -16.230 8.244 1.00 65.31 107 ALA A CA 1
ATOM 831 C C . ALA A 1 107 ? -3.058 -17.354 7.724 1.00 65.31 107 ALA A C 1
ATOM 833 O O . ALA A 1 107 ? -2.728 -17.370 6.537 1.00 65.31 107 ALA A O 1
ATOM 834 N N . LEU A 1 108 ? -2.635 -18.293 8.584 1.00 58.69 108 LEU A N 1
ATOM 835 C CA . LEU A 1 108 ? -1.785 -19.441 8.238 1.00 58.69 108 LEU A CA 1
ATOM 836 C C . LEU A 1 108 ? -2.360 -20.749 8.815 1.00 58.69 108 LEU A C 1
ATOM 838 O O . LEU A 1 108 ? -1.959 -21.170 9.908 1.00 58.69 108 LEU A O 1
ATOM 842 N N . PRO A 1 109 ? -3.258 -21.437 8.084 1.00 54.69 109 PRO A N 1
ATOM 843 C CA . PRO A 1 109 ? -3.824 -22.695 8.557 1.00 54.69 109 PRO A CA 1
ATOM 844 C C . PRO A 1 109 ? -2.715 -23.733 8.805 1.00 54.69 109 PRO A C 1
ATOM 846 O O . PRO A 1 109 ? -1.962 -24.084 7.898 1.00 54.69 109 PRO A O 1
ATOM 849 N N . GLY A 1 110 ? -2.607 -24.212 10.051 1.00 58.22 110 GLY A N 1
ATOM 850 C CA . GLY A 1 110 ? -1.614 -25.208 10.489 1.00 58.22 110 GLY A CA 1
ATOM 851 C C . GLY A 1 110 ? -0.669 -24.747 11.607 1.00 58.22 110 GLY A C 1
ATOM 852 O O . GLY A 1 110 ? 0.031 -25.576 12.187 1.00 58.22 110 GLY A O 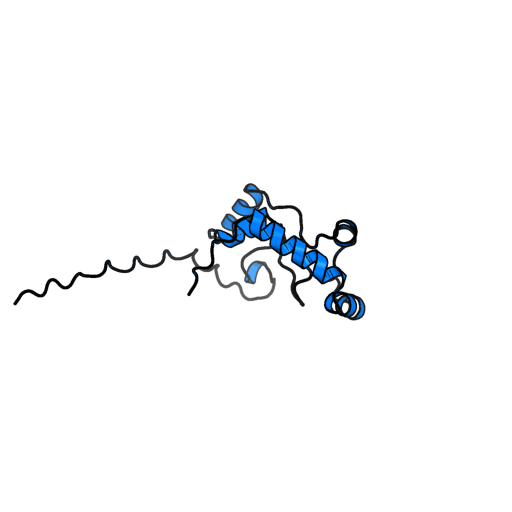1
ATOM 853 N N . VAL A 1 111 ? -0.667 -23.458 11.960 1.00 58.41 111 VAL A N 1
ATOM 854 C CA . VAL A 1 111 ? -0.001 -22.954 13.173 1.00 58.41 111 VAL A CA 1
ATOM 855 C C . VAL A 1 111 ? -0.982 -23.072 14.344 1.00 58.41 111 VAL A C 1
ATOM 857 O O . VAL A 1 111 ? -2.124 -22.639 14.235 1.00 58.41 111 VAL A O 1
ATOM 860 N N . GLY A 1 112 ? -0.569 -23.704 15.449 1.00 52.09 112 GLY A N 1
ATOM 861 C CA . GLY A 1 112 ? -1.442 -23.965 16.601 1.00 52.09 112 GLY A CA 1
ATOM 862 C C . GLY A 1 112 ? -2.202 -22.716 17.061 1.00 52.09 112 GLY A C 1
ATOM 863 O O . GLY A 1 112 ? -1.607 -21.650 17.223 1.00 52.09 112 GLY A O 1
ATOM 864 N N . ALA A 1 113 ? -3.516 -22.858 17.256 1.00 54.81 113 ALA A N 1
ATOM 865 C CA . ALA A 1 113 ? -4.426 -21.778 17.618 1.00 54.81 113 ALA A CA 1
ATOM 866 C C . ALA A 1 113 ? -4.118 -21.244 19.027 1.00 54.81 113 ALA A C 1
ATOM 868 O O . ALA A 1 113 ? -4.667 -21.698 20.029 1.00 54.81 113 ALA A O 1
ATOM 869 N N . GLY A 1 114 ? -3.214 -20.272 19.115 1.00 54.84 114 GLY A N 1
ATOM 870 C CA . GLY A 1 114 ? -3.189 -19.349 20.240 1.00 54.84 114 GLY A CA 1
ATOM 871 C C . GLY A 1 114 ? -4.391 -18.417 20.121 1.00 54.84 114 GLY A C 1
ATOM 872 O O . GLY A 1 114 ? -4.612 -17.847 19.050 1.00 54.84 114 GLY A O 1
ATOM 873 N N . ALA A 1 115 ? -5.163 -18.273 21.202 1.00 58.91 115 ALA A N 1
ATOM 874 C CA . ALA A 1 115 ? -6.249 -17.300 21.268 1.00 58.91 115 ALA A CA 1
ATOM 875 C C . ALA A 1 115 ? -5.750 -15.917 20.800 1.00 58.91 115 ALA A C 1
ATOM 877 O O . ALA A 1 115 ? -4.596 -15.573 21.091 1.00 58.91 115 ALA A O 1
ATOM 878 N N . PRO A 1 116 ? -6.575 -15.134 20.076 1.00 58.38 116 PRO A N 1
ATOM 879 C CA . PRO A 1 116 ? -6.198 -13.782 19.696 1.00 58.38 116 PRO A CA 1
ATOM 880 C C . PRO A 1 116 ? -5.763 -13.009 20.948 1.00 58.38 116 PRO A C 1
ATOM 882 O O . PRO A 1 116 ? -6.370 -13.178 22.014 1.00 58.38 116 PRO A O 1
ATOM 885 N N . PRO A 1 117 ? -4.690 -12.203 20.873 1.00 52.84 117 PRO A N 1
ATOM 886 C CA . PRO A 1 117 ? -4.255 -11.396 21.988 1.00 52.84 117 PRO A CA 1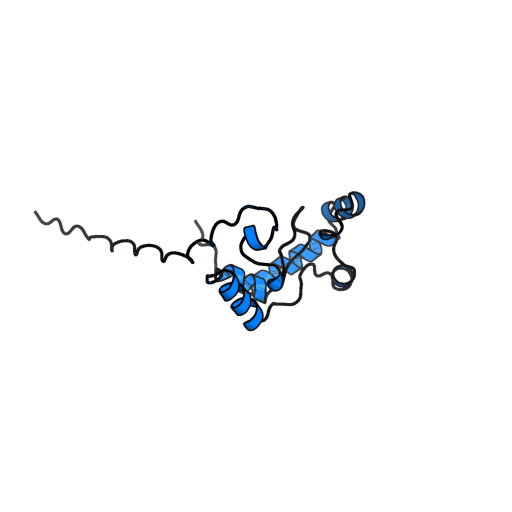
ATOM 887 C C . PRO A 1 117 ? -5.436 -10.513 22.376 1.00 52.84 117 PRO A C 1
ATOM 889 O O . PRO A 1 117 ? -6.159 -10.043 21.491 1.00 52.84 117 PRO A O 1
ATOM 892 N N . PRO A 1 118 ? -5.658 -10.276 23.679 1.00 49.59 118 PRO A N 1
ATOM 893 C CA . PRO A 1 118 ? -6.637 -9.281 24.076 1.00 49.59 118 PRO A CA 1
ATOM 894 C C . PRO A 1 118 ? -6.310 -7.986 23.324 1.00 49.59 118 PRO A C 1
ATOM 896 O O . PRO A 1 118 ? -5.132 -7.621 23.223 1.00 49.59 118 PRO A O 1
ATOM 899 N N . GLY A 1 119 ? -7.340 -7.344 22.756 1.00 52.97 119 GLY A N 1
ATOM 900 C CA . GLY A 1 119 ? -7.213 -6.087 22.015 1.00 52.97 119 GLY A CA 1
ATOM 901 C C . GLY A 1 119 ? -6.349 -5.069 22.768 1.00 52.97 119 GLY A C 1
ATOM 902 O O . GLY A 1 119 ? -6.148 -5.223 23.977 1.00 52.97 119 GLY A O 1
ATOM 903 N N . PRO A 1 120 ? -5.805 -4.042 22.085 1.00 49.59 120 PRO A N 1
ATOM 904 C CA . PRO A 1 120 ? -4.755 -3.181 22.626 1.00 49.59 120 PRO A CA 1
ATOM 905 C C . PRO A 1 120 ? -5.094 -2.748 24.051 1.00 49.59 120 PRO A C 1
ATOM 907 O O . PRO A 1 120 ? -6.020 -1.970 24.281 1.00 49.59 120 PRO A O 1
ATOM 910 N N . ARG A 1 121 ? -4.362 -3.309 25.022 1.00 41.53 121 ARG A N 1
ATOM 911 C CA . ARG A 1 121 ? -4.522 -2.965 26.429 1.00 41.53 121 ARG A CA 1
ATOM 912 C C . ARG A 1 121 ? -4.224 -1.478 26.515 1.00 41.53 121 ARG A C 1
ATOM 914 O O . ARG A 1 121 ? -3.115 -1.076 26.161 1.00 41.53 121 ARG A O 1
ATOM 921 N N . ALA A 1 122 ? -5.212 -0.676 26.919 1.00 36.84 122 ALA A N 1
ATOM 922 C CA . ALA A 1 122 ? -5.006 0.744 27.163 1.00 36.84 122 ALA A CA 1
ATOM 923 C C . ALA A 1 122 ? -3.711 0.884 27.969 1.00 36.84 122 ALA A C 1
ATOM 925 O O . ALA A 1 122 ? -3.560 0.233 29.011 1.00 36.84 122 ALA A O 1
ATOM 926 N N . ALA A 1 123 ? -2.741 1.626 27.423 1.00 37.09 123 ALA A N 1
ATOM 927 C CA . ALA A 1 123 ? -1.503 1.893 28.133 1.00 37.09 123 ALA A CA 1
ATOM 928 C C . ALA A 1 123 ? -1.897 2.398 29.529 1.00 37.09 123 ALA A C 1
ATOM 930 O O . ALA A 1 123 ? -2.796 3.243 29.613 1.00 37.09 123 ALA A O 1
ATOM 931 N N . PRO A 1 124 ? -1.325 1.855 30.620 1.00 32.72 124 PRO A N 1
ATOM 932 C CA . PRO A 1 124 ? -1.629 2.384 31.937 1.00 32.72 124 PRO A CA 1
ATOM 933 C C . PRO A 1 124 ? -1.345 3.883 31.891 1.00 32.72 124 PRO A C 1
ATOM 935 O O . PRO A 1 124 ? -0.287 4.287 31.403 1.00 32.72 124 PRO A O 1
ATOM 938 N N . ALA A 1 125 ? -2.313 4.692 32.328 1.00 35.69 125 ALA A N 1
ATOM 939 C CA . ALA A 1 125 ? -2.096 6.117 32.499 1.00 35.69 125 ALA A CA 1
ATOM 940 C C . ALA A 1 125 ? -0.814 6.268 33.320 1.00 35.69 125 ALA A C 1
ATOM 942 O O . ALA A 1 125 ? -0.740 5.763 34.444 1.00 35.69 125 ALA A O 1
ATOM 943 N N . LEU A 1 126 ? 0.219 6.868 32.720 1.00 37.81 126 LEU A N 1
ATOM 944 C CA . LEU A 1 126 ? 1.408 7.254 33.465 1.00 37.81 126 LEU A CA 1
ATOM 945 C C . LEU A 1 126 ? 0.901 8.072 34.658 1.00 37.81 126 LEU A C 1
ATOM 947 O O . LEU A 1 126 ? 0.105 8.992 34.439 1.00 37.81 126 LEU A O 1
ATOM 951 N N . PRO A 1 127 ? 1.258 7.713 35.904 1.00 35.38 127 PRO A N 1
ATOM 952 C CA . PRO A 1 127 ? 0.860 8.519 37.041 1.00 35.38 127 PRO A CA 1
ATOM 953 C C . PRO A 1 127 ? 1.357 9.939 36.783 1.00 35.38 127 PRO A C 1
ATOM 955 O O . PRO A 1 127 ? 2.509 10.124 36.385 1.00 35.38 127 PRO A O 1
ATOM 958 N N . ALA A 1 128 ? 0.455 10.911 36.942 1.00 46.69 128 ALA A N 1
ATOM 959 C CA . ALA A 1 128 ? 0.804 12.318 36.878 1.00 46.69 128 ALA A CA 1
ATOM 960 C C . ALA A 1 128 ? 2.036 12.537 37.758 1.00 46.69 128 ALA A C 1
ATOM 962 O O . ALA A 1 128 ? 2.071 12.068 38.899 1.00 46.69 128 ALA A O 1
ATOM 963 N N . ASP A 1 129 ? 3.045 13.172 37.166 1.00 43.75 129 ASP A N 1
ATOM 964 C CA . ASP A 1 129 ? 4.283 13.554 37.821 1.00 43.75 129 ASP A CA 1
ATOM 965 C C . ASP A 1 129 ? 3.933 14.186 39.171 1.00 43.75 129 ASP A C 1
ATOM 967 O O . ASP A 1 129 ? 3.228 15.197 39.240 1.00 43.75 129 ASP A O 1
ATOM 971 N N . ARG A 1 130 ? 4.309 13.497 40.252 1.00 43.00 130 ARG A N 1
ATOM 972 C CA . ARG A 1 130 ? 4.114 13.989 41.608 1.00 43.00 130 ARG A CA 1
ATOM 973 C C . ARG A 1 130 ? 5.088 15.149 41.734 1.00 43.00 130 ARG A C 1
ATOM 975 O O . ARG A 1 130 ? 6.269 14.915 41.958 1.00 43.00 130 ARG A O 1
ATOM 982 N N . THR A 1 131 ? 4.592 16.370 41.559 1.00 47.62 131 THR A N 1
ATOM 983 C CA . THR A 1 131 ? 5.334 17.578 41.907 1.00 47.62 131 THR A CA 1
ATOM 984 C C . THR A 1 131 ? 5.809 17.434 43.346 1.00 47.62 131 THR A C 1
ATOM 986 O O . THR A 1 131 ? 5.007 17.289 44.271 1.00 47.62 131 THR A O 1
ATOM 989 N N . ASP A 1 132 ? 7.125 17.377 43.494 1.00 44.41 132 ASP A N 1
ATOM 990 C CA . ASP A 1 132 ? 7.828 17.369 44.764 1.00 44.41 132 ASP A CA 1
ATOM 991 C C . ASP A 1 132 ? 7.713 18.770 45.380 1.00 44.41 132 ASP A C 1
ATOM 993 O O . ASP A 1 132 ? 8.514 19.657 45.096 1.00 44.41 132 ASP A O 1
ATOM 997 N N . ASP A 1 133 ? 6.667 18.989 46.179 1.00 49.59 133 ASP A N 1
ATOM 998 C CA . ASP A 1 133 ? 6.600 20.111 47.118 1.00 49.59 133 ASP A CA 1
ATOM 999 C C . ASP A 1 133 ? 7.417 19.745 48.367 1.00 49.59 133 ASP A C 1
ATOM 1001 O O . ASP A 1 133 ? 6.890 19.373 49.418 1.00 49.59 133 ASP A O 1
ATOM 1005 N N . GLY A 1 134 ? 8.740 19.828 48.232 1.00 39.00 134 GLY A N 1
ATOM 1006 C CA . GLY A 1 134 ? 9.694 19.736 49.332 1.00 39.00 134 GLY A CA 1
ATOM 1007 C C . GLY A 1 134 ? 10.008 21.117 49.901 1.00 39.00 134 GLY A C 1
ATOM 1008 O O . GLY A 1 134 ? 11.014 21.723 49.543 1.00 39.00 134 GLY A O 1
ATOM 1009 N N . GLY A 1 135 ? 9.142 21.619 50.783 1.00 41.91 135 GLY A N 1
ATOM 1010 C CA . GLY A 1 135 ? 9.443 22.747 51.666 1.00 41.91 135 GLY A CA 1
ATOM 1011 C C . GLY A 1 135 ? 10.206 22.291 52.914 1.00 41.91 135 GLY A C 1
ATOM 1012 O O . GLY A 1 135 ? 9.806 21.325 53.566 1.00 41.91 135 GLY A O 1
ATOM 1013 N N . GLY A 1 136 ? 11.274 23.016 53.250 1.00 38.84 136 GLY A N 1
ATOM 1014 C CA . GLY A 1 136 ? 12.055 22.888 54.483 1.00 38.84 136 GLY A CA 1
ATOM 1015 C C . GLY A 1 136 ? 13.135 23.951 54.561 1.00 38.84 136 GLY A C 1
ATOM 1016 O O . GLY A 1 136 ? 14.123 23.810 53.810 1.00 38.84 136 GLY A O 1
#